Protein AF-A0A7Y3KZD2-F1 (afdb_monomer)

Structure (mmCIF, N/CA/C/O backbone):
data_AF-A0A7Y3KZD2-F1
#
_entry.id   AF-A0A7Y3KZD2-F1
#
loop_
_atom_site.group_PDB
_atom_site.id
_atom_site.type_symbol
_atom_site.label_atom_id
_atom_site.label_alt_id
_atom_site.label_comp_id
_atom_site.label_asym_id
_atom_site.label_entity_id
_atom_site.label_seq_id
_atom_site.pdbx_PDB_ins_code
_atom_site.Cartn_x
_atom_site.Cartn_y
_atom_site.Cartn_z
_atom_site.occupancy
_atom_site.B_iso_or_equiv
_atom_site.auth_seq_id
_atom_site.auth_comp_id
_atom_site.auth_asym_id
_atom_site.auth_atom_id
_atom_site.pdbx_PDB_model_num
ATOM 1 N N . ALA A 1 1 ? 2.966 -19.351 -1.607 1.00 46.09 1 ALA A N 1
ATOM 2 C CA . ALA A 1 1 ? 3.675 -18.104 -1.259 1.00 46.09 1 ALA A CA 1
ATOM 3 C C . ALA A 1 1 ? 3.408 -17.091 -2.365 1.00 46.09 1 ALA A C 1
ATOM 5 O O . ALA A 1 1 ? 3.585 -17.444 -3.525 1.00 46.09 1 ALA A O 1
ATOM 6 N N . SER A 1 2 ? 2.899 -15.900 -2.042 1.00 56.75 2 SER A N 1
ATOM 7 C CA . SER A 1 2 ? 2.605 -14.869 -3.048 1.00 56.75 2 SER A CA 1
ATOM 8 C C . SER A 1 2 ? 3.882 -14.450 -3.786 1.00 56.75 2 SER A C 1
ATOM 10 O O . SER A 1 2 ? 4.927 -14.299 -3.156 1.00 56.75 2 SER A O 1
ATOM 12 N N . LEU A 1 3 ? 3.786 -14.226 -5.101 1.00 63.31 3 LEU A N 1
ATOM 13 C CA . LEU A 1 3 ? 4.873 -13.779 -5.997 1.00 63.31 3 LEU A CA 1
ATOM 14 C C . LEU A 1 3 ? 5.606 -12.502 -5.534 1.00 63.31 3 LEU A C 1
ATOM 16 O O . LEU A 1 3 ? 6.666 -12.175 -6.056 1.00 63.31 3 LEU A O 1
ATOM 20 N N . SER A 1 4 ? 5.056 -11.772 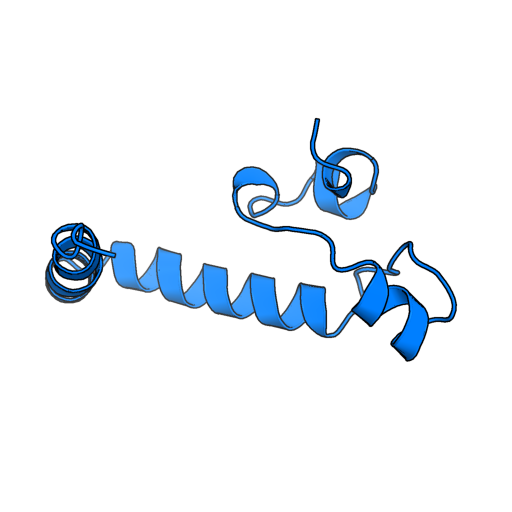-4.562 1.00 69.88 4 SER A N 1
ATOM 21 C CA . SER A 1 4 ? 5.692 -10.606 -3.952 1.00 69.88 4 SER A CA 1
ATOM 22 C C . SER A 1 4 ? 6.952 -10.960 -3.161 1.00 69.88 4 SER A C 1
ATOM 24 O O . S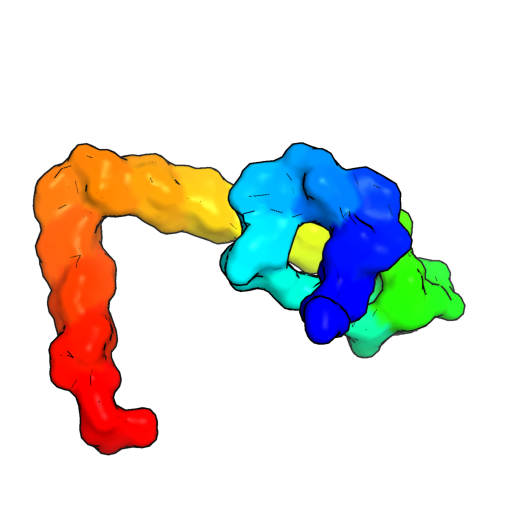ER A 1 4 ? 7.937 -10.243 -3.262 1.00 69.88 4 SER A O 1
ATOM 26 N N . TRP A 1 5 ? 6.982 -12.073 -2.423 1.00 77.38 5 TRP A N 1
ATOM 27 C CA . TRP A 1 5 ? 8.093 -12.388 -1.509 1.00 77.38 5 TRP A CA 1
ATOM 28 C C . TRP A 1 5 ? 9.418 -12.713 -2.209 1.00 77.38 5 TRP A C 1
ATOM 30 O O . TRP A 1 5 ? 10.468 -12.653 -1.577 1.00 77.38 5 TRP A O 1
ATOM 40 N N . SER A 1 6 ? 9.389 -13.032 -3.506 1.00 80.94 6 SER A N 1
ATOM 41 C CA . SER A 1 6 ? 10.598 -13.267 -4.305 1.00 80.94 6 SER A CA 1
ATOM 42 C C . SER A 1 6 ? 11.251 -11.979 -4.818 1.00 80.94 6 SER A C 1
ATOM 44 O O . SER A 1 6 ? 12.315 -12.043 -5.427 1.00 80.94 6 SER A O 1
ATOM 46 N N . GLN A 1 7 ? 10.631 -10.812 -4.609 1.00 85.31 7 GLN A N 1
ATOM 47 C CA . GLN A 1 7 ? 11.196 -9.520 -4.994 1.00 85.31 7 GLN A CA 1
ATOM 48 C C . GLN A 1 7 ? 12.037 -8.943 -3.843 1.00 85.31 7 GLN A C 1
ATOM 50 O O . GLN A 1 7 ? 11.503 -8.790 -2.740 1.00 85.31 7 GLN A O 1
ATOM 55 N N . PRO A 1 8 ? 13.310 -8.554 -4.073 1.00 87.12 8 PRO A N 1
ATOM 56 C CA . PRO A 1 8 ? 14.201 -8.077 -3.010 1.00 87.12 8 PRO A CA 1
ATOM 57 C C . PRO A 1 8 ? 13.612 -6.941 -2.166 1.00 87.12 8 PRO A C 1
ATOM 59 O O . PRO A 1 8 ? 13.711 -6.956 -0.944 1.00 87.12 8 PRO A O 1
ATOM 62 N N . GLN A 1 9 ? 12.937 -5.982 -2.805 1.00 88.81 9 GLN A N 1
ATOM 63 C CA . GLN A 1 9 ? 12.343 -4.841 -2.099 1.00 88.81 9 GLN A CA 1
ATOM 64 C C . GLN A 1 9 ? 11.086 -5.224 -1.321 1.00 88.81 9 GLN A C 1
ATOM 66 O O . GLN A 1 9 ? 10.840 -4.693 -0.243 1.00 88.81 9 GLN A O 1
ATOM 71 N N . CYS A 1 10 ? 10.305 -6.178 -1.827 1.00 91.06 10 CYS A N 1
ATOM 72 C CA . CYS A 1 10 ? 9.129 -6.667 -1.121 1.00 91.06 10 CYS A CA 1
ATOM 73 C C . CYS A 1 10 ? 9.509 -7.502 0.106 1.00 91.06 10 CYS A C 1
ATOM 75 O O . CYS A 1 10 ? 8.803 -7.432 1.103 1.00 91.06 10 CYS A O 1
ATOM 77 N N . PHE A 1 11 ? 10.627 -8.235 0.076 1.00 89.31 11 PHE A N 1
ATOM 78 C CA . PHE A 1 11 ? 11.089 -9.029 1.220 1.00 89.31 11 PHE A CA 1
ATOM 79 C C . PHE A 1 11 ? 11.299 -8.188 2.493 1.00 89.31 11 PHE A C 1
ATOM 81 O O . PHE A 1 11 ? 11.075 -8.675 3.597 1.00 89.31 11 PHE A O 1
ATOM 88 N N . GLN A 1 12 ? 11.684 -6.916 2.342 1.00 89.81 12 GLN A N 1
ATOM 89 C CA . GLN A 1 12 ? 11.890 -5.980 3.455 1.00 89.81 12 GLN A CA 1
ATOM 90 C C . GLN A 1 12 ? 10.743 -4.968 3.624 1.00 89.81 12 GLN A C 1
ATOM 92 O O . GLN A 1 12 ? 10.807 -4.099 4.493 1.00 89.81 12 GLN A O 1
ATOM 97 N N . CYS A 1 13 ? 9.697 -5.042 2.800 1.00 92.62 13 CYS A N 1
ATOM 98 C CA . CYS A 1 13 ? 8.612 -4.067 2.807 1.00 92.62 13 CYS A CA 1
ATOM 99 C C . CYS A 1 13 ? 7.586 -4.387 3.903 1.00 92.62 13 CYS A C 1
ATOM 101 O O . CYS A 1 13 ? 6.993 -5.465 3.911 1.00 92.62 13 CYS A O 1
ATOM 103 N N . ALA A 1 14 ? 7.287 -3.412 4.767 1.00 93.56 14 ALA A N 1
ATOM 104 C CA . ALA A 1 14 ? 6.262 -3.543 5.810 1.00 93.56 14 ALA A CA 1
ATOM 105 C C . ALA A 1 14 ? 4.855 -3.842 5.251 1.00 93.56 14 ALA A C 1
ATOM 107 O O . ALA A 1 14 ? 4.026 -4.449 5.928 1.00 93.56 14 ALA A O 1
ATOM 108 N N . TYR A 1 15 ? 4.592 -3.454 4.000 1.00 93.25 15 TYR A N 1
ATOM 109 C CA . TYR A 1 15 ? 3.309 -3.661 3.328 1.00 93.25 15 TYR A CA 1
ATOM 110 C C . TYR A 1 15 ? 3.213 -4.972 2.547 1.00 93.25 15 TYR A C 1
ATOM 112 O O . TYR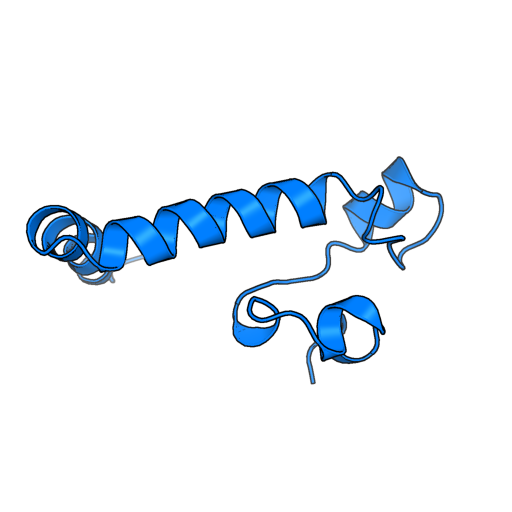 A 1 15 ? 2.141 -5.288 2.031 1.00 93.25 15 TYR A O 1
ATOM 120 N N . ALA A 1 16 ? 4.280 -5.776 2.485 1.00 91.06 16 ALA A N 1
ATOM 121 C CA . ALA A 1 16 ? 4.286 -7.051 1.767 1.00 91.06 16 ALA A CA 1
ATOM 122 C C . ALA A 1 16 ? 3.154 -8.030 2.155 1.00 91.06 16 ALA A C 1
ATOM 124 O O . ALA A 1 16 ? 2.647 -8.696 1.251 1.00 91.06 16 ALA A O 1
ATOM 125 N N . PRO A 1 17 ? 2.694 -8.109 3.424 1.00 90.62 17 PRO A N 1
ATOM 126 C CA . PRO A 1 17 ? 1.564 -8.968 3.792 1.00 90.62 17 PRO A CA 1
ATOM 127 C C . PRO A 1 17 ? 0.219 -8.546 3.180 1.00 90.62 17 PRO A C 1
ATOM 129 O O . PRO A 1 17 ? -0.672 -9.381 3.045 1.00 90.62 17 PRO A O 1
ATOM 132 N N . TYR A 1 18 ? 0.068 -7.269 2.817 1.00 90.88 18 TYR A N 1
ATOM 133 C CA . TYR A 1 18 ? -1.184 -6.682 2.319 1.00 90.88 18 TYR A CA 1
ATOM 134 C C . TYR A 1 18 ? -1.133 -6.349 0.823 1.00 90.88 18 TYR A C 1
ATOM 136 O O . TYR A 1 18 ? -2.165 -6.133 0.190 1.00 90.88 18 TYR A O 1
ATOM 144 N N . CYS A 1 19 ? 0.070 -6.278 0.252 1.00 89.56 19 CYS A N 1
ATOM 145 C CA . CYS A 1 19 ? 0.307 -5.838 -1.114 1.00 89.56 19 CYS A CA 1
ATOM 146 C C . CYS A 1 19 ? 0.374 -7.012 -2.099 1.00 89.56 19 CYS A C 1
ATOM 148 O O . CYS A 1 19 ? 0.868 -8.099 -1.791 1.00 89.56 19 CYS A O 1
ATOM 150 N N . THR A 1 20 ? -0.064 -6.762 -3.333 1.00 83.81 20 THR A N 1
ATOM 151 C CA . THR A 1 20 ? 0.086 -7.691 -4.456 1.00 83.81 20 THR A CA 1
ATOM 152 C C . THR A 1 20 ? 0.917 -7.055 -5.564 1.00 83.81 20 THR A C 1
ATOM 154 O O . THR A 1 20 ? 0.780 -5.869 -5.878 1.00 83.81 20 THR A O 1
ATOM 157 N N . VAL A 1 21 ? 1.793 -7.860 -6.169 1.00 86.31 21 VAL A N 1
ATOM 158 C CA . VAL A 1 21 ? 2.471 -7.487 -7.416 1.00 86.31 21 VAL A CA 1
ATOM 159 C C . VAL A 1 21 ? 1.433 -7.477 -8.538 1.00 86.31 21 VAL A C 1
ATOM 161 O O . VAL A 1 21 ? 0.558 -8.340 -8.564 1.00 86.31 21 VAL A O 1
ATOM 164 N N . GLN A 1 22 ? 1.550 -6.531 -9.471 1.00 91.44 22 GLN A N 1
ATOM 165 C CA . GLN A 1 22 ? 0.713 -6.443 -10.672 1.00 91.44 22 GLN A CA 1
ATOM 166 C C . GLN A 1 22 ? 1.539 -6.751 -11.929 1.00 91.44 22 GLN A C 1
ATOM 168 O O . GLN A 1 22 ? 2.103 -5.832 -12.524 1.00 91.44 22 GLN A O 1
ATOM 173 N N . PRO A 1 23 ? 1.624 -8.024 -12.364 1.00 90.81 23 PRO A N 1
ATOM 174 C CA . PRO A 1 23 ? 2.441 -8.405 -13.515 1.00 90.81 23 PRO A CA 1
ATOM 175 C C . PRO A 1 23 ? 2.030 -7.706 -14.810 1.00 90.81 23 PRO A C 1
ATOM 177 O O . PRO A 1 23 ? 2.897 -7.336 -15.592 1.00 90.81 23 PRO A O 1
ATOM 180 N N . VAL A 1 24 ? 0.726 -7.477 -15.010 1.00 94.31 24 VAL A N 1
ATOM 181 C CA . VAL A 1 24 ? 0.209 -6.758 -16.185 1.00 94.31 24 VAL A CA 1
ATOM 182 C C . VAL A 1 24 ? 0.706 -5.313 -16.179 1.00 94.31 24 VAL A C 1
ATOM 184 O O . VAL A 1 24 ? 1.323 -4.883 -17.141 1.00 94.31 24 VAL A O 1
ATOM 187 N N . PHE A 1 25 ? 0.543 -4.587 -15.067 1.00 94.31 25 PHE A N 1
ATOM 188 C CA . PHE A 1 25 ? 1.045 -3.213 -14.951 1.00 94.31 25 PHE A CA 1
ATOM 189 C C . PHE A 1 25 ? 2.559 -3.132 -15.181 1.00 94.31 25 PHE A C 1
ATOM 191 O O . PHE A 1 25 ? 3.031 -2.251 -15.897 1.00 94.31 25 PHE A O 1
ATOM 198 N N . ASN A 1 26 ? 3.323 -4.058 -14.594 1.00 93.75 26 ASN A N 1
ATOM 199 C CA . ASN A 1 26 ? 4.773 -4.100 -14.769 1.00 93.75 26 ASN A CA 1
ATOM 200 C C . ASN A 1 26 ? 5.142 -4.341 -16.239 1.00 93.75 26 ASN A C 1
ATOM 202 O O . ASN A 1 26 ? 6.028 -3.669 -16.761 1.00 93.75 26 ASN A O 1
ATOM 206 N N . HIS A 1 27 ? 4.450 -5.261 -16.918 1.00 95.62 27 HIS A N 1
ATOM 207 C CA . HIS A 1 27 ? 4.729 -5.566 -18.316 1.00 95.62 27 HIS A CA 1
ATOM 208 C C . HIS A 1 27 ? 4.437 -4.366 -19.217 1.00 95.62 27 HIS A C 1
ATOM 210 O O . HIS A 1 27 ? 5.311 -3.961 -19.978 1.00 95.62 27 HIS A O 1
ATOM 216 N N . GLU A 1 28 ? 3.271 -3.742 -19.053 1.00 97.69 28 GLU A N 1
ATOM 217 C CA . GLU A 1 28 ? 2.864 -2.586 -19.858 1.00 97.69 28 GLU A CA 1
ATOM 218 C C . GLU A 1 28 ? 3.768 -1.362 -19.644 1.00 97.69 28 GLU A C 1
ATOM 220 O O . GLU A 1 28 ? 4.025 -0.608 -20.578 1.00 97.69 28 GLU A O 1
ATOM 225 N N . THR A 1 29 ? 4.268 -1.144 -18.423 1.00 96.56 29 THR A N 1
ATOM 226 C CA . THR A 1 29 ? 5.033 0.075 -18.0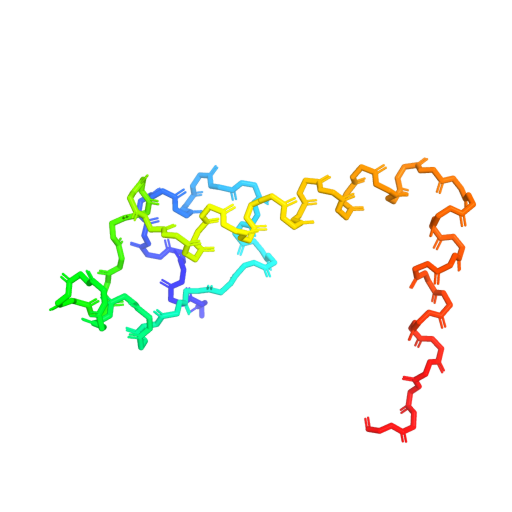91 1.00 96.56 29 THR A CA 1
ATOM 227 C C . THR A 1 29 ? 6.548 -0.100 -18.142 1.00 96.56 29 THR A C 1
ATOM 229 O O . THR A 1 29 ? 7.268 0.885 -18.290 1.00 96.56 29 THR A O 1
ATOM 232 N N . GLN A 1 30 ? 7.050 -1.327 -17.990 1.00 95.56 30 GLN A N 1
ATOM 233 C CA . GLN A 1 30 ? 8.481 -1.616 -17.812 1.00 95.56 30 GLN A CA 1
ATOM 234 C C . GLN A 1 30 ? 8.974 -2.780 -18.685 1.00 95.56 30 GLN A C 1
ATOM 236 O O . GLN A 1 30 ? 10.141 -3.159 -18.595 1.00 95.56 30 GLN A O 1
ATOM 241 N N . GLY A 1 31 ? 8.110 -3.369 -19.520 1.00 95.56 31 GLY A N 1
ATOM 242 C CA . GLY A 1 31 ? 8.465 -4.451 -20.445 1.00 95.56 31 GLY A CA 1
ATOM 243 C C . GLY A 1 31 ? 8.727 -5.802 -19.774 1.00 95.56 31 GLY A C 1
ATOM 244 O O . GLY A 1 31 ? 9.208 -6.731 -20.418 1.00 95.56 31 GLY A O 1
ATOM 245 N N . SER A 1 32 ? 8.420 -5.943 -18.482 1.00 91.69 32 SER A N 1
ATOM 246 C CA . SER A 1 32 ? 8.683 -7.155 -17.705 1.00 91.69 32 SER A CA 1
ATOM 247 C C . SER A 1 32 ? 7.531 -7.441 -16.743 1.00 91.69 32 SER A C 1
ATOM 249 O O . SER A 1 32 ? 7.067 -6.521 -16.080 1.00 91.69 32 SER A O 1
ATOM 251 N N . PRO A 1 33 ? 7.085 -8.701 -16.580 1.00 89.50 33 PRO A N 1
ATOM 252 C CA . PRO A 1 33 ? 6.123 -9.044 -15.528 1.00 89.50 33 PRO A CA 1
ATOM 253 C C . PRO A 1 33 ? 6.690 -8.789 -14.119 1.00 89.50 33 PRO A C 1
ATOM 255 O O . PRO A 1 33 ? 5.940 -8.622 -13.151 1.00 89.50 33 PRO A O 1
ATOM 258 N N . TRP A 1 34 ? 8.018 -8.716 -13.998 1.00 87.88 34 TRP A N 1
ATOM 259 C CA . TRP A 1 34 ? 8.711 -8.274 -12.795 1.00 87.88 34 TRP A CA 1
ATOM 260 C C . TRP A 1 34 ? 8.869 -6.760 -12.800 1.00 87.88 34 TRP A C 1
ATOM 262 O O . TRP A 1 34 ? 9.388 -6.191 -13.757 1.00 87.88 34 TRP A O 1
ATOM 272 N N . GLY A 1 35 ? 8.453 -6.116 -11.715 1.00 88.62 35 GLY A N 1
ATOM 273 C CA . GLY A 1 35 ? 8.562 -4.671 -11.588 1.00 88.62 35 GLY A CA 1
ATOM 274 C C . GLY A 1 35 ? 9.874 -4.236 -10.939 1.00 88.62 35 GLY A C 1
ATOM 275 O O . GLY A 1 35 ? 10.352 -4.843 -9.984 1.00 88.62 35 GLY A O 1
ATOM 276 N N . GLN A 1 36 ? 10.394 -3.110 -11.399 1.00 92.50 36 GLN A N 1
ATOM 277 C CA . GLN A 1 36 ? 11.427 -2.305 -10.765 1.00 92.50 36 GLN A CA 1
ATOM 278 C C . GLN A 1 36 ? 10.745 -1.371 -9.763 1.00 92.50 36 GLN A C 1
ATOM 280 O O . GLN A 1 36 ? 10.337 -0.261 -10.089 1.00 92.50 36 GLN A O 1
ATOM 285 N N . MET A 1 37 ? 10.552 -1.860 -8.538 1.00 92.50 37 MET A N 1
ATOM 286 C CA . MET A 1 37 ? 9.746 -1.194 -7.503 1.00 92.50 37 MET A CA 1
ATOM 287 C C . MET A 1 37 ? 10.038 0.316 -7.280 1.00 92.50 37 MET A C 1
ATOM 289 O O . MET A 1 37 ? 9.060 1.044 -7.130 1.00 92.50 37 MET A O 1
ATOM 293 N N . PRO A 1 38 ? 11.285 0.843 -7.345 1.00 91.88 38 PRO A N 1
ATOM 294 C CA . PRO A 1 38 ? 11.557 2.269 -7.107 1.00 91.88 38 PRO A CA 1
ATOM 295 C C . PRO A 1 38 ? 10.949 3.210 -8.149 1.00 91.88 38 PRO A C 1
ATOM 297 O O . PRO A 1 38 ? 10.687 4.367 -7.847 1.00 91.88 38 PRO A O 1
ATOM 300 N N . THR A 1 39 ? 10.740 2.728 -9.375 1.00 94.31 39 THR A N 1
ATOM 301 C CA . THR A 1 39 ? 10.131 3.482 -10.485 1.00 94.31 39 THR A CA 1
ATOM 302 C C . THR A 1 39 ? 8.732 2.963 -10.818 1.00 94.31 39 THR A C 1
ATOM 304 O O . THR A 1 39 ? 8.124 3.346 -11.817 1.00 94.31 39 THR A O 1
ATOM 307 N N . ASN A 1 40 ? 8.197 2.066 -9.986 1.00 94.44 40 ASN A N 1
ATOM 308 C CA . ASN A 1 40 ? 6.920 1.425 -10.219 1.00 94.44 40 ASN A CA 1
ATOM 309 C C . ASN A 1 40 ? 5.778 2.242 -9.606 1.00 94.44 40 ASN A C 1
ATOM 311 O O . ASN A 1 40 ? 5.533 2.176 -8.401 1.00 94.44 40 ASN A O 1
ATOM 315 N N . GLY A 1 41 ? 5.016 2.932 -10.456 1.00 95.19 41 GLY A N 1
ATOM 316 C CA . GLY A 1 41 ? 3.867 3.733 -10.019 1.00 95.19 41 GLY A CA 1
ATOM 317 C C . GLY A 1 41 ? 2.755 2.935 -9.319 1.00 95.19 41 GLY A C 1
ATOM 318 O O . GLY A 1 41 ? 1.976 3.509 -8.559 1.00 95.19 41 GLY A O 1
ATOM 319 N N . TRP A 1 42 ? 2.662 1.612 -9.519 1.00 93.62 42 TRP A N 1
ATOM 320 C CA . TRP A 1 42 ? 1.774 0.767 -8.711 1.00 93.62 42 TRP A CA 1
ATOM 321 C C . TRP A 1 42 ? 2.294 0.613 -7.282 1.00 93.62 42 TRP A C 1
ATOM 323 O O . TRP A 1 42 ? 1.519 0.751 -6.336 1.00 93.62 42 TRP A O 1
ATOM 333 N N . CYS A 1 43 ? 3.595 0.349 -7.125 1.00 94.06 43 CYS A N 1
ATOM 334 C CA . CYS A 1 43 ? 4.230 0.226 -5.815 1.00 94.06 43 CYS A CA 1
ATOM 335 C C . CYS A 1 43 ? 4.070 1.528 -5.022 1.00 94.06 43 CYS A C 1
ATOM 337 O O . CYS A 1 43 ? 3.528 1.498 -3.920 1.00 94.06 43 CYS A O 1
ATOM 339 N N . GLU A 1 44 ? 4.425 2.667 -5.623 1.00 95.81 44 GLU A N 1
ATOM 340 C CA . GLU A 1 44 ? 4.269 4.001 -5.027 1.00 95.81 44 GLU A CA 1
ATOM 341 C C . GLU A 1 44 ? 2.829 4.260 -4.555 1.00 95.81 44 GLU A C 1
ATOM 343 O O . GLU A 1 44 ? 2.591 4.588 -3.391 1.00 95.81 44 GLU A O 1
ATOM 348 N N . LYS A 1 45 ? 1.849 4.030 -5.436 1.00 96.06 45 LYS A N 1
ATOM 349 C CA . LYS A 1 45 ? 0.428 4.227 -5.130 1.00 96.06 45 LYS A CA 1
ATOM 350 C C . LYS A 1 45 ? -0.045 3.359 -3.967 1.00 96.06 45 LYS A C 1
ATOM 352 O O . LYS A 1 45 ? -0.750 3.850 -3.089 1.00 96.06 45 LYS A O 1
ATOM 357 N N . MET A 1 46 ? 0.308 2.075 -3.966 1.00 95.44 46 MET A N 1
ATOM 358 C CA . MET A 1 46 ? -0.128 1.150 -2.919 1.00 95.44 46 MET A CA 1
ATOM 359 C C . MET A 1 46 ? 0.499 1.495 -1.572 1.00 95.44 46 MET A C 1
ATOM 361 O O . MET A 1 46 ? -0.218 1.508 -0.576 1.00 95.44 46 MET A O 1
ATOM 365 N N . MET A 1 47 ? 1.791 1.842 -1.538 1.00 95.50 47 MET A N 1
ATOM 366 C CA . MET A 1 47 ? 2.442 2.308 -0.309 1.00 95.50 47 MET A CA 1
ATOM 367 C C . MET A 1 47 ? 1.718 3.530 0.270 1.00 95.50 47 MET A C 1
ATOM 369 O O . MET A 1 47 ? 1.348 3.503 1.439 1.00 95.50 47 MET A O 1
ATOM 373 N N . GLY A 1 48 ? 1.396 4.530 -0.558 1.00 97.31 48 GLY A N 1
ATOM 374 C CA . GLY A 1 48 ? 0.652 5.710 -0.107 1.00 97.31 48 GLY A CA 1
ATOM 375 C C . GLY A 1 48 ? -0.770 5.400 0.381 1.00 97.31 48 GLY A C 1
ATOM 376 O O . GLY A 1 48 ? -1.223 5.960 1.378 1.00 97.31 48 GLY A O 1
ATOM 377 N N . ILE A 1 49 ? -1.484 4.474 -0.273 1.00 97.31 49 ILE A N 1
ATOM 378 C CA . ILE A 1 49 ? -2.801 4.014 0.202 1.00 97.31 49 ILE A CA 1
ATOM 379 C C . ILE A 1 49 ? -2.669 3.351 1.577 1.00 97.31 49 ILE A C 1
ATOM 381 O O . ILE A 1 49 ? -3.462 3.644 2.473 1.00 97.31 49 ILE A O 1
ATOM 385 N N . PHE A 1 50 ? -1.671 2.484 1.764 1.00 97.12 50 PHE A N 1
ATOM 386 C CA . PHE A 1 50 ? -1.434 1.827 3.045 1.00 97.12 50 PHE A CA 1
ATOM 387 C C . PHE A 1 50 ? -1.034 2.819 4.139 1.00 97.12 50 PHE A C 1
ATOM 389 O O . PHE A 1 50 ? -1.607 2.746 5.225 1.00 97.12 50 PHE A O 1
ATOM 396 N N . ASP A 1 51 ? -0.156 3.786 3.851 1.00 97.69 51 ASP A N 1
ATOM 397 C CA . ASP A 1 51 ? 0.204 4.861 4.786 1.00 97.69 51 ASP A CA 1
ATOM 398 C C . ASP A 1 51 ? -1.050 5.580 5.297 1.00 97.69 51 ASP A C 1
ATOM 400 O O . ASP A 1 51 ? -1.240 5.747 6.505 1.00 97.69 51 ASP A O 1
ATOM 404 N N . VAL A 1 52 ? -1.951 5.960 4.383 1.00 97.44 52 VAL A N 1
ATOM 405 C CA . VAL A 1 52 ? -3.210 6.625 4.733 1.00 97.44 52 VAL A CA 1
ATOM 406 C C . VAL A 1 52 ? -4.097 5.699 5.559 1.00 97.44 52 VAL A C 1
ATOM 408 O O . VAL A 1 52 ? -4.578 6.113 6.612 1.00 97.44 52 VAL A O 1
ATOM 411 N N . LEU A 1 53 ? -4.311 4.455 5.128 1.00 96.94 53 LEU A N 1
ATOM 412 C CA . LEU A 1 53 ? -5.172 3.503 5.835 1.00 96.94 53 LEU A CA 1
ATOM 413 C C . LEU A 1 53 ? -4.683 3.242 7.260 1.00 96.94 53 LEU A C 1
ATOM 415 O O . LEU A 1 53 ? -5.455 3.401 8.206 1.00 96.94 53 LEU A O 1
ATOM 419 N N . PHE A 1 54 ? -3.408 2.893 7.435 1.00 96.94 54 PHE A N 1
ATOM 420 C CA . PHE A 1 54 ? -2.851 2.605 8.755 1.00 96.94 54 PHE A CA 1
ATOM 421 C C . PHE A 1 54 ? -2.839 3.836 9.654 1.00 96.94 54 PHE A C 1
ATOM 423 O O . PHE A 1 54 ? -3.138 3.707 10.841 1.00 96.94 54 PHE A O 1
ATOM 430 N N . SER A 1 55 ? -2.595 5.023 9.093 1.00 97.69 55 SER A N 1
ATOM 431 C CA . SER A 1 55 ? -2.708 6.284 9.832 1.00 97.69 55 SER A CA 1
ATOM 432 C C . SER A 1 55 ? -4.143 6.542 10.299 1.00 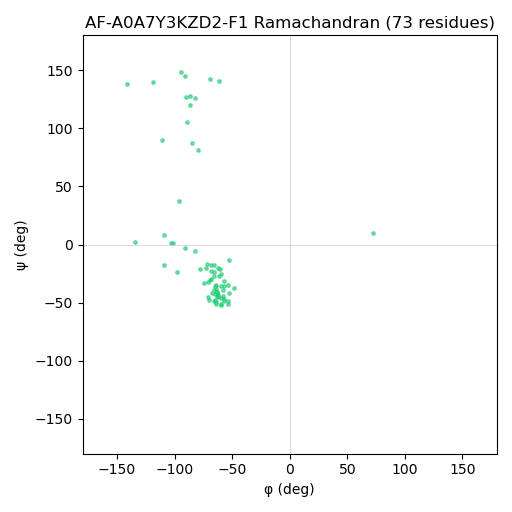97.69 55 SER A C 1
ATOM 434 O O . SER A 1 55 ? -4.366 6.895 11.454 1.00 97.69 55 SER A O 1
ATOM 436 N N . ARG A 1 56 ? -5.147 6.323 9.437 1.00 98.00 56 ARG A N 1
ATOM 437 C CA . ARG A 1 56 ? -6.568 6.496 9.795 1.00 98.00 56 ARG A CA 1
ATOM 438 C C . ARG A 1 56 ? -7.066 5.447 10.777 1.00 98.00 56 ARG A C 1
ATOM 440 O O . ARG A 1 56 ? -7.913 5.758 11.602 1.00 98.00 56 ARG A O 1
ATOM 447 N N . LEU A 1 57 ? -6.517 4.238 10.750 1.00 97.50 57 LEU A N 1
ATOM 448 C CA . LEU A 1 57 ? -6.836 3.206 11.734 1.00 97.50 57 LEU A CA 1
ATOM 449 C C . LEU A 1 57 ? -6.376 3.567 13.160 1.00 97.50 57 LEU A C 1
ATOM 451 O O . LEU A 1 57 ? -6.874 2.966 14.112 1.00 97.50 57 LEU A O 1
ATOM 455 N N . GLN A 1 58 ? -5.462 4.525 13.344 1.00 97.50 58 GLN A N 1
ATOM 456 C CA . GLN A 1 58 ? -5.087 5.007 14.682 1.00 97.50 58 GLN A CA 1
ATOM 457 C C . GLN A 1 58 ? -6.117 5.979 15.282 1.00 97.50 58 GLN A C 1
ATOM 459 O O . GLN A 1 58 ? -6.166 6.135 16.499 1.00 97.50 58 GLN A O 1
ATOM 464 N N . ASP A 1 59 ? -6.956 6.616 14.458 1.00 98.31 59 ASP A N 1
ATOM 465 C CA . ASP A 1 59 ? -8.024 7.509 14.917 1.00 98.31 59 ASP A CA 1
ATOM 466 C C . ASP A 1 59 ? -9.305 6.706 15.227 1.00 98.31 59 ASP A C 1
ATOM 468 O O . ASP A 1 59 ? -9.856 6.082 14.315 1.00 98.31 59 ASP A O 1
ATOM 472 N N . PRO A 1 60 ? -9.838 6.726 16.467 1.00 97.94 60 PRO A N 1
ATOM 473 C CA . PRO A 1 60 ? -11.007 5.926 16.843 1.00 97.94 60 PRO A CA 1
ATOM 474 C C . PRO A 1 60 ? -12.247 6.191 15.984 1.00 97.94 60 PRO A C 1
ATOM 476 O O . PRO A 1 60 ? -13.002 5.266 15.678 1.00 97.94 60 PRO A O 1
ATOM 479 N N . LYS A 1 61 ? -12.455 7.445 15.558 1.00 97.81 61 LYS A N 1
ATOM 480 C CA . LYS A 1 61 ? -13.607 7.817 14.728 1.00 97.81 61 LYS A CA 1
ATOM 481 C C . LYS A 1 61 ? -13.479 7.237 13.321 1.00 97.81 61 LYS A C 1
ATOM 483 O O . LYS A 1 61 ? -14.421 6.629 12.818 1.00 97.81 61 LYS A O 1
ATOM 488 N N . SER A 1 62 ? -12.316 7.403 12.699 1.00 98.00 62 SER A N 1
ATOM 489 C CA . SER A 1 62 ? -12.015 6.836 11.383 1.00 98.00 62 SER A CA 1
ATOM 490 C C . SER A 1 62 ? -12.032 5.308 11.412 1.0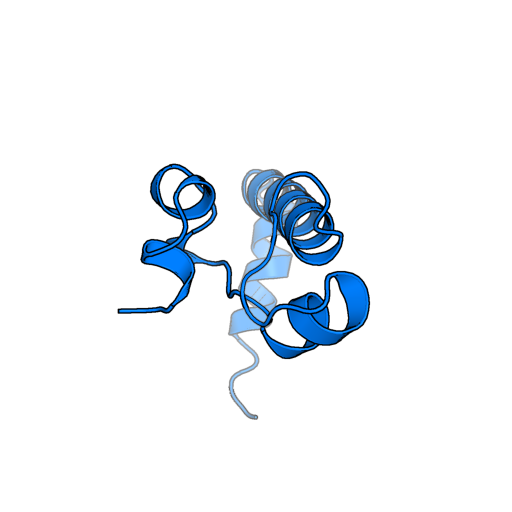0 98.00 62 SER A C 1
ATOM 492 O O . SER A 1 62 ? -12.602 4.691 10.515 1.00 98.00 62 SER A O 1
ATOM 494 N N . ARG A 1 63 ? -11.486 4.688 12.464 1.00 97.50 63 ARG A N 1
ATOM 495 C CA . ARG A 1 63 ? -11.534 3.238 12.674 1.00 97.50 63 ARG A CA 1
ATOM 496 C C . ARG A 1 63 ? -12.962 2.709 12.699 1.00 97.50 63 ARG A C 1
ATOM 498 O O . ARG A 1 63 ? -13.245 1.768 11.969 1.00 97.50 63 ARG A O 1
ATOM 505 N N . ALA A 1 64 ? -13.859 3.327 13.470 1.00 96.38 64 ALA A N 1
ATOM 506 C CA . ALA A 1 64 ? -15.256 2.896 13.537 1.00 96.38 64 ALA A CA 1
ATOM 507 C C . ALA A 1 64 ? -15.932 2.906 12.153 1.00 96.38 64 ALA A C 1
ATOM 509 O O . ALA A 1 64 ? -16.677 1.987 11.816 1.00 96.38 64 ALA A O 1
ATOM 510 N N . VAL A 1 65 ? -15.630 3.910 11.318 1.00 95.44 65 VAL A N 1
ATOM 511 C CA . VAL A 1 65 ? -16.114 3.962 9.929 1.00 95.44 65 VAL A CA 1
ATOM 512 C C . VAL A 1 65 ? -15.519 2.828 9.093 1.00 95.44 65 VAL A C 1
ATOM 514 O O . VAL A 1 65 ? -16.268 2.122 8.426 1.00 95.44 65 VAL A O 1
ATOM 517 N N . LEU A 1 66 ? -14.201 2.619 9.138 1.00 94.88 66 LEU A N 1
ATOM 518 C CA . LEU A 1 66 ? -13.536 1.568 8.359 1.00 94.88 66 LEU A CA 1
ATOM 519 C C . LEU A 1 66 ? -14.006 0.161 8.761 1.00 94.88 66 LEU A C 1
ATOM 521 O O . LEU A 1 66 ? -14.268 -0.672 7.899 1.00 94.88 66 LEU A O 1
ATOM 525 N N . GLU A 1 67 ? -14.168 -0.098 10.057 1.00 93.94 67 GLU A N 1
ATOM 526 C CA . GLU A 1 67 ? -14.662 -1.379 10.575 1.00 93.94 67 GLU A CA 1
ATOM 527 C C . GLU A 1 67 ? -16.141 -1.604 10.227 1.00 93.94 67 GLU A C 1
ATOM 529 O O . GLU A 1 67 ? -16.540 -2.742 9.978 1.00 93.94 67 GLU A O 1
ATOM 534 N N . SER A 1 68 ? -16.948 -0.541 10.094 1.00 93.81 68 SER A N 1
ATOM 535 C CA . SER A 1 68 ? -18.339 -0.663 9.626 1.00 93.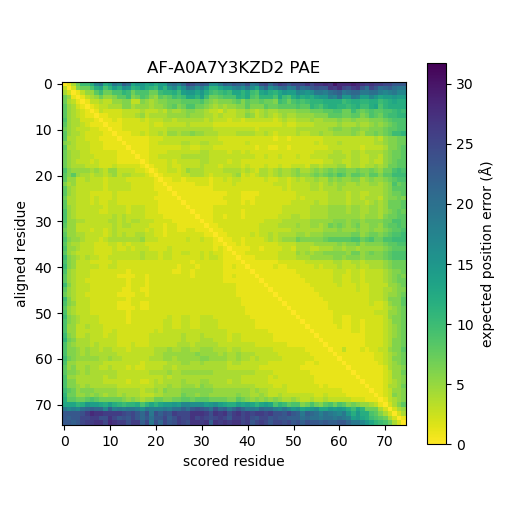81 68 SER A CA 1
ATOM 536 C C . S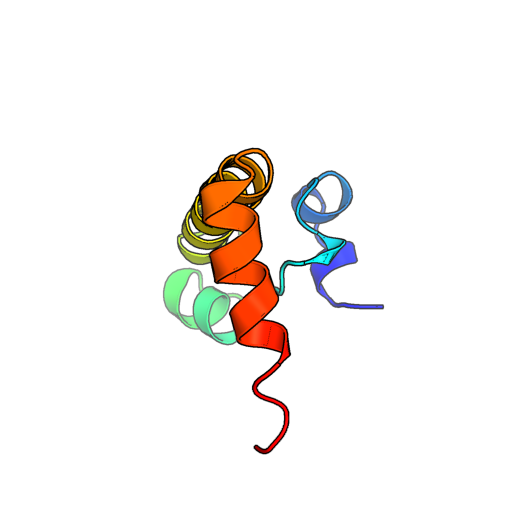ER A 1 68 ? -18.448 -1.237 8.207 1.00 93.81 68 SER A C 1
ATOM 538 O O . SER A 1 68 ? -19.434 -1.900 7.887 1.00 93.81 68 SER A O 1
ATOM 540 N N . TRP A 1 69 ? -17.427 -1.055 7.361 1.00 91.81 69 TRP A N 1
ATOM 541 C CA . TRP A 1 6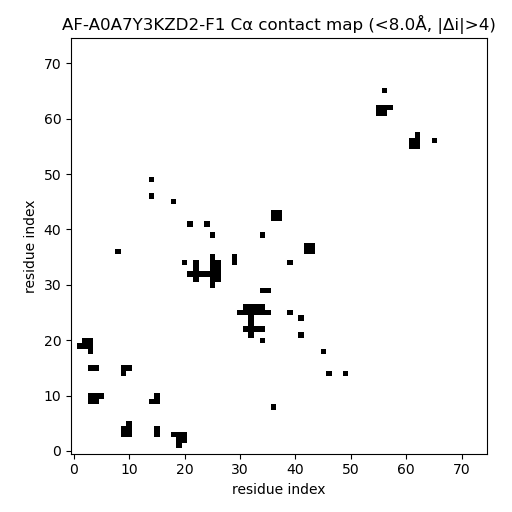9 ? -17.411 -1.614 6.005 1.00 91.81 69 TRP A CA 1
ATOM 542 C C . TRP A 1 69 ? -17.289 -3.141 6.007 1.00 91.81 69 TRP A C 1
ATOM 544 O O . TRP A 1 69 ? -17.729 -3.787 5.060 1.00 91.81 69 TRP A O 1
ATOM 554 N N . LEU A 1 70 ? -16.759 -3.733 7.084 1.00 89.44 70 LEU A N 1
ATOM 555 C CA . LEU A 1 70 ? -16.662 -5.187 7.246 1.00 89.44 70 LEU A CA 1
ATOM 556 C C . LEU A 1 70 ? -18.018 -5.845 7.533 1.00 89.44 70 LEU A C 1
ATOM 558 O O . LEU A 1 70 ? -18.163 -7.051 7.337 1.00 89.44 70 LEU A O 1
ATOM 562 N N . ALA A 1 71 ? -19.005 -5.075 8.003 1.00 82.31 71 ALA A N 1
ATOM 563 C CA . ALA A 1 71 ? -20.355 -5.575 8.254 1.00 82.31 71 ALA A CA 1
ATOM 564 C C . ALA A 1 71 ? -21.126 -5.858 6.952 1.00 82.31 71 ALA A C 1
ATOM 566 O O . ALA A 1 71 ? -22.114 -6.590 6.967 1.00 82.31 71 ALA A O 1
ATOM 567 N N . TYR A 1 72 ? -20.668 -5.320 5.818 1.00 66.06 72 TYR A N 1
ATOM 568 C CA . TYR A 1 72 ? -21.258 -5.580 4.513 1.00 66.06 72 TYR A CA 1
ATOM 569 C C . TYR A 1 72 ? -20.769 -6.932 3.967 1.00 66.06 72 TYR A C 1
ATOM 571 O O . TYR A 1 72 ? -19.813 -6.994 3.197 1.00 66.06 72 TYR A O 1
ATOM 579 N N . LYS A 1 73 ? -21.397 -8.027 4.417 1.00 60.84 73 LYS A N 1
ATOM 580 C CA . LYS A 1 73 ? -21.033 -9.410 4.050 1.00 60.84 73 LYS A CA 1
ATOM 581 C C . LYS A 1 73 ? -21.919 -10.077 2.989 1.00 60.84 73 LYS A C 1
ATOM 583 O O . LYS A 1 73 ? -21.634 -11.211 2.626 1.00 60.84 73 LYS A O 1
ATOM 588 N N . ASP A 1 74 ? -22.926 -9.393 2.454 1.00 59.69 74 ASP A N 1
ATOM 589 C CA . ASP A 1 74 ? -23.892 -10.003 1.521 1.00 59.69 74 ASP A CA 1
ATOM 590 C C . ASP A 1 74 ? -23.560 -9.781 0.030 1.00 59.69 74 ASP A C 1
ATOM 592 O O . ASP A 1 74 ? -24.454 -9.570 -0.791 1.00 59.69 74 ASP A O 1
ATOM 596 N N . ARG A 1 75 ? -22.277 -9.815 -0.349 1.00 57.28 75 ARG A N 1
ATOM 597 C CA . ARG A 1 75 ? -21.853 -9.913 -1.757 1.00 57.28 75 ARG A CA 1
ATOM 598 C C . ARG A 1 75 ? -20.767 -10.955 -1.936 1.00 57.28 75 ARG A C 1
ATOM 600 O O . ARG A 1 75 ? -19.798 -10.914 -1.148 1.00 57.28 75 ARG A O 1
#

Sequence (75 aa):
ASLSWSQPQCFQCAYAPYCTVQPVFNHETQGSPWGQMPTNGWCEKMMGIFDVLFSRLQDPKSRAVLESWLAYKDR

Solvent-accessible surface area (backbone atoms only — not comparable to full-atom values): 4619 Å² total; per-residue (Å²): 132,68,82,38,62,81,35,78,69,36,62,74,36,92,55,45,92,81,56,78,75,54,40,68,61,18,29,77,75,68,77,28,59,68,66,63,58,96,79,28,70,66,52,55,52,50,52,53,52,49,53,52,51,60,56,40,56,72,38,70,72,52,28,55,56,60,56,55,59,68,71,70,67,94,120

Foldseek 3Di:
DAPQCPDPVLVPDPCVVPDHQQLVQQCVPPVGSDHPLVPRPRNVVVVVVVVVVVVLCVPPVSVVVVVVVVVPPPD

Radius of gyration: 15.08 Å; Cα contacts (8 Å, |Δi|>4): 54; chains: 1; bounding box: 38×26×37 Å

pLDDT: mean 89.53, std 11.26, range [46.09, 98.31]

Secondary structure (DSSP, 8-state):
--TTTTSHHHHT-TTTTT----HHHHHHHHSSSS--GGG-HHHHHHHHHHHHHHHHHTSHHHHHHHHHGGG----

Mean predicted aligned error: 4.89 Å